Protein AF-A0A7S4FC03-F1 (afdb_monomer_lite)

Sequence (173 aa):
AATATATATSVSAVGAGVGVSPRVLSDASVEVQLAAATELESLLLSGQREAACKHAVAHGMWADALLLSSHMNEQTWRSVMAQFASRAHVRGSPLGTLYALFAGCGTDALAADTANDTDKANDAEDVIGATTSCAEDRWQENMAMMLANPTAGDTDVILQLGDRIWERFGAAA

Foldseek 3Di:
DDDDDDDDDDDDPPDDDPPPPPPPPPPVLVVLVVVLVVVLVVCVVVVNLVVSLVSCLVNVVLVVNLVSQVVPDLLSNLVSQLSCLPVVDQQLDLVSLVSNLVSVNSQVSLDDPPPPPPPDPDDDDDDDPPCSVRNLNCVVSNVVSCVVPPGVPSVVSNVVSVVVNCVVPVVVD

Radius of gyration: 25.02 Å; chains: 1; bounding box: 84×45×76 Å

pLDDT: mean 71.58, std 20.45, range [31.97, 94.44]

InterPro domains:
  IPR024298 Sec16, Sec23-binding domain [PF12931] (41-168)

Structure (mmCIF, N/CA/C/O backbone):
data_AF-A0A7S4FC03-F1
#
_entry.id   AF-A0A7S4FC03-F1
#
loop_
_atom_site.group_PDB
_atom_site.id
_atom_site.type_symbol
_atom_site.label_atom_id
_atom_site.label_alt_id
_atom_site.label_comp_id
_atom_site.label_asym_id
_atom_site.label_entity_id
_atom_site.label_seq_id
_atom_site.pdbx_PDB_ins_code
_atom_site.Cartn_x
_atom_site.Cartn_y
_atom_site.Cartn_z
_atom_site.occupancy
_atom_site.B_iso_or_equiv
_atom_site.auth_seq_id
_atom_site.auth_comp_id
_atom_site.auth_asym_id
_atom_site.auth_atom_id
_atom_site.pdbx_PDB_model_num
ATOM 1 N N . ALA A 1 1 ? 69.938 -15.887 42.231 1.00 39.19 1 ALA A N 1
ATOM 2 C CA . ALA A 1 1 ? 68.810 -16.741 41.808 1.00 39.19 1 ALA A CA 1
ATOM 3 C C . ALA A 1 1 ? 67.601 -15.825 41.656 1.00 39.19 1 ALA A C 1
ATOM 5 O O . ALA A 1 1 ? 67.217 -15.213 42.638 1.00 39.19 1 ALA A O 1
ATOM 6 N N . ALA A 1 2 ? 67.311 -15.409 40.421 1.00 39.31 2 ALA A N 1
ATOM 7 C CA . ALA A 1 2 ? 66.220 -15.954 39.591 1.00 39.31 2 ALA A CA 1
ATOM 8 C C . ALA A 1 2 ? 64.903 -15.194 39.887 1.00 39.31 2 ALA A C 1
ATOM 10 O O . ALA A 1 2 ? 64.419 -15.260 41.007 1.00 39.31 2 ALA A O 1
ATOM 11 N N . THR A 1 3 ? 64.536 -14.219 39.035 1.00 31.97 3 THR A N 1
ATOM 12 C CA . THR A 1 3 ? 63.393 -14.274 38.074 1.00 31.97 3 THR A CA 1
ATOM 13 C C . THR A 1 3 ? 62.026 -14.421 38.776 1.00 31.97 3 THR A C 1
ATOM 15 O O . THR A 1 3 ? 61.864 -15.275 39.625 1.00 31.97 3 THR A O 1
ATOM 18 N N . ALA A 1 4 ? 60.976 -13.642 38.504 1.00 40.25 4 ALA A N 1
ATOM 19 C CA . ALA A 1 4 ? 60.530 -13.115 37.225 1.00 40.25 4 ALA A CA 1
ATOM 20 C C . ALA A 1 4 ? 59.619 -11.882 37.388 1.00 40.25 4 ALA A C 1
ATOM 22 O O . ALA A 1 4 ? 58.775 -11.799 38.278 1.00 40.25 4 ALA A O 1
ATOM 23 N N . THR A 1 5 ? 59.796 -10.958 36.453 1.00 38.97 5 THR A N 1
ATOM 24 C CA . THR A 1 5 ? 58.927 -9.836 36.109 1.00 38.97 5 THR A CA 1
ATOM 25 C C . THR A 1 5 ? 57.660 -10.370 35.433 1.00 38.97 5 THR A C 1
ATOM 27 O O . THR A 1 5 ? 57.767 -11.116 34.463 1.00 38.97 5 THR A O 1
ATOM 30 N N . ALA A 1 6 ? 56.471 -9.986 35.904 1.00 41.28 6 ALA A N 1
ATOM 31 C CA . ALA A 1 6 ? 55.207 -10.240 35.212 1.00 41.28 6 ALA A CA 1
ATOM 32 C C . ALA A 1 6 ? 54.592 -8.903 34.785 1.00 41.28 6 ALA A C 1
ATOM 34 O O . ALA A 1 6 ? 54.014 -8.160 35.574 1.00 41.28 6 ALA A O 1
ATOM 35 N N . THR A 1 7 ? 54.793 -8.595 33.512 1.00 37.84 7 THR A N 1
ATOM 36 C CA . THR A 1 7 ? 54.169 -7.519 32.745 1.00 37.84 7 THR A CA 1
ATOM 37 C C . THR A 1 7 ? 52.676 -7.792 32.569 1.00 37.84 7 THR A C 1
ATOM 39 O O . THR A 1 7 ? 52.302 -8.771 31.925 1.00 37.84 7 THR A O 1
ATOM 42 N N . ALA A 1 8 ? 51.823 -6.920 33.107 1.00 39.94 8 ALA A N 1
ATOM 43 C CA . ALA A 1 8 ? 50.408 -6.868 32.760 1.00 39.94 8 ALA A CA 1
ATOM 44 C C . ALA A 1 8 ? 50.246 -6.037 31.478 1.00 39.94 8 ALA A C 1
ATOM 46 O O . ALA A 1 8 ? 50.366 -4.813 31.485 1.00 39.94 8 ALA A O 1
ATOM 47 N N . THR A 1 9 ? 50.038 -6.740 30.370 1.00 39.03 9 THR A N 1
ATOM 48 C CA . THR A 1 9 ? 49.747 -6.192 29.045 1.00 39.03 9 THR A CA 1
ATOM 49 C C . THR A 1 9 ? 48.432 -5.413 29.061 1.00 39.03 9 THR A C 1
ATOM 51 O O . THR A 1 9 ? 47.374 -5.960 29.369 1.00 39.03 9 THR A O 1
ATOM 54 N N . SER A 1 10 ? 48.502 -4.136 28.694 1.00 40.44 10 SER A N 1
ATOM 55 C CA . SER A 1 10 ? 47.359 -3.298 28.351 1.00 40.44 10 SER A CA 1
ATOM 56 C C . SER A 1 10 ? 46.742 -3.774 27.034 1.00 40.44 10 SER A C 1
ATOM 58 O O . SER A 1 10 ? 47.380 -3.749 25.983 1.00 40.44 10 SER A O 1
ATOM 60 N N . VAL A 1 11 ? 45.479 -4.198 27.074 1.00 40.31 11 VAL A N 1
ATOM 61 C CA . VAL A 1 11 ? 44.690 -4.422 25.859 1.00 40.31 11 VAL A CA 1
A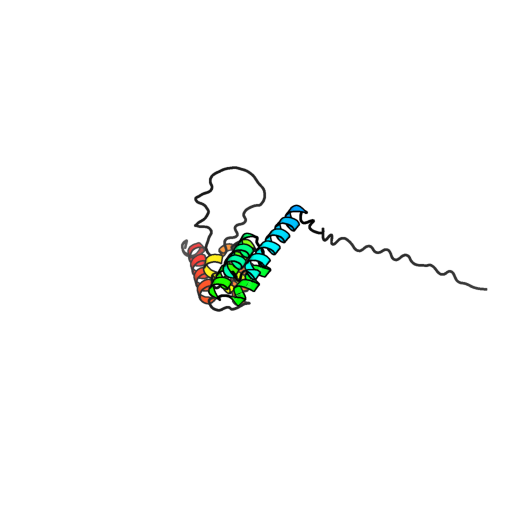TOM 62 C C . VAL A 1 11 ? 44.031 -3.098 25.492 1.00 40.31 11 VAL A C 1
ATOM 64 O O . VAL A 1 11 ? 43.043 -2.678 26.089 1.00 40.31 11 VAL A O 1
ATOM 67 N N . SER A 1 12 ? 44.641 -2.422 24.522 1.00 35.78 12 SER A N 1
ATOM 68 C CA . SER A 1 12 ? 44.071 -1.275 23.827 1.00 35.78 12 SER A CA 1
ATOM 69 C C . SER A 1 12 ? 42.946 -1.768 22.915 1.00 35.78 12 SER A C 1
ATOM 71 O O . SER A 1 12 ? 43.201 -2.446 21.920 1.00 35.78 12 SER A O 1
ATOM 73 N N . ALA A 1 13 ? 41.697 -1.459 23.262 1.00 39.09 13 ALA A N 1
ATOM 74 C CA . ALA A 1 13 ? 40.549 -1.681 22.392 1.00 39.09 13 ALA A CA 1
ATOM 75 C C . ALA A 1 13 ? 40.403 -0.482 21.441 1.00 39.09 13 ALA A C 1
ATOM 77 O O . ALA A 1 13 ? 39.644 0.450 21.693 1.00 39.09 13 ALA A O 1
ATOM 78 N N . VAL A 1 14 ? 41.155 -0.511 20.340 1.00 39.81 14 VAL A N 1
ATOM 79 C CA . VAL A 1 14 ? 40.838 0.267 19.138 1.00 39.81 14 VAL A CA 1
ATOM 80 C C . VAL A 1 14 ? 39.882 -0.583 18.307 1.00 39.81 14 VAL A C 1
ATOM 82 O O . VAL A 1 14 ? 40.288 -1.522 17.631 1.00 39.81 14 VAL A O 1
ATOM 85 N N . GLY A 1 15 ? 38.594 -0.266 18.402 1.00 34.47 15 GLY A N 1
ATOM 86 C CA . GLY A 1 15 ? 37.535 -0.794 17.550 1.00 34.47 15 GLY A CA 1
ATOM 87 C C . GLY A 1 15 ? 36.678 0.376 17.098 1.00 34.47 15 GLY A C 1
ATOM 88 O O . GLY A 1 15 ? 35.835 0.862 17.845 1.00 34.47 15 GLY A O 1
ATOM 89 N N . ALA A 1 16 ? 36.986 0.884 15.910 1.00 35.66 16 ALA A N 1
ATOM 90 C CA . ALA A 1 16 ? 36.401 2.075 15.329 1.00 35.66 16 ALA A CA 1
ATOM 91 C C . ALA A 1 16 ? 34.884 1.937 15.114 1.00 35.66 16 ALA A C 1
ATOM 93 O O . ALA A 1 16 ? 34.419 1.061 14.394 1.00 35.66 16 ALA A O 1
ATOM 94 N N . GLY A 1 17 ? 34.149 2.855 15.742 1.00 40.03 17 GLY A N 1
ATOM 95 C CA . GLY A 1 17 ? 33.022 3.593 15.176 1.00 40.03 17 GLY A CA 1
ATOM 96 C C . GLY A 1 17 ? 32.101 2.872 14.193 1.00 40.03 17 GLY A C 1
ATOM 97 O O . GLY A 1 17 ? 32.163 3.129 12.997 1.00 40.03 17 GLY A O 1
ATOM 98 N N . VAL A 1 18 ? 31.123 2.137 14.719 1.00 38.81 18 VAL A N 1
ATOM 99 C CA . VAL A 1 18 ? 29.766 2.193 14.161 1.00 38.81 18 VAL A CA 1
ATOM 100 C C . VAL A 1 18 ? 28.957 3.027 15.140 1.00 38.81 18 VAL A C 1
ATOM 102 O O . VAL A 1 18 ? 28.388 2.526 16.107 1.00 38.81 18 VAL A O 1
ATOM 105 N N . GLY A 1 19 ? 28.998 4.342 14.928 1.00 37.91 19 GLY A N 1
ATOM 106 C CA . GLY A 1 19 ? 28.102 5.277 15.587 1.00 37.91 19 GLY A CA 1
ATOM 107 C C . GLY A 1 19 ? 26.685 5.006 15.108 1.00 37.91 19 GLY A C 1
ATOM 108 O O . GLY A 1 19 ? 26.207 5.652 14.183 1.00 37.91 19 GLY A O 1
ATOM 109 N N . VAL A 1 20 ? 26.009 4.042 15.731 1.00 48.03 20 VAL A N 1
ATOM 110 C CA . VAL A 1 20 ? 24.551 4.049 15.765 1.00 48.03 20 VAL A CA 1
ATOM 111 C C . VAL A 1 20 ? 24.194 5.226 16.657 1.00 48.03 20 VAL A C 1
ATOM 113 O O . VAL A 1 20 ? 24.122 5.099 17.877 1.00 48.03 20 VAL A O 1
ATOM 116 N N . SER A 1 21 ? 24.055 6.408 16.057 1.00 48.97 21 SER A N 1
ATOM 117 C CA . SER A 1 21 ? 23.357 7.504 16.710 1.00 48.97 21 SER A CA 1
ATOM 118 C C . SER A 1 21 ? 21.997 6.950 17.135 1.00 48.97 21 SER A C 1
ATOM 120 O O . SER A 1 21 ? 21.241 6.511 16.260 1.00 48.97 21 SER A O 1
ATOM 122 N N . PRO A 1 22 ? 21.655 6.918 18.437 1.00 46.31 22 PRO A N 1
ATOM 123 C CA . PRO A 1 22 ? 20.274 6.698 18.799 1.00 46.31 22 PRO A CA 1
ATOM 124 C C . PRO A 1 22 ? 19.527 7.867 18.166 1.00 46.31 22 PRO A C 1
ATOM 126 O O . PRO A 1 22 ? 19.830 9.030 18.437 1.00 46.31 22 PRO A O 1
ATOM 129 N N . ARG A 1 23 ? 18.623 7.566 17.232 1.00 47.09 23 ARG A N 1
ATOM 130 C CA . ARG A 1 23 ? 17.634 8.526 16.753 1.00 47.09 23 ARG A CA 1
ATOM 131 C C . ARG A 1 23 ? 16.919 9.002 18.012 1.00 47.09 23 ARG A C 1
ATOM 133 O O . ARG A 1 23 ? 16.083 8.279 18.546 1.00 47.09 23 ARG A O 1
ATOM 140 N N . VAL A 1 24 ? 17.302 10.169 18.524 1.00 48.16 24 VAL A N 1
ATOM 141 C CA . VAL A 1 24 ? 16.518 10.887 19.522 1.00 48.16 24 VAL A CA 1
ATOM 142 C C . VAL A 1 24 ? 15.252 11.266 18.773 1.00 48.16 24 VAL A C 1
ATOM 144 O O . VAL A 1 24 ? 15.204 12.272 18.069 1.00 48.16 24 VAL A O 1
ATOM 147 N N . LEU A 1 25 ? 14.267 10.368 18.806 1.00 53.50 25 LEU A N 1
ATOM 148 C CA . LEU A 1 25 ? 12.892 10.721 18.515 1.00 53.50 25 LEU A CA 1
ATOM 149 C C . LEU A 1 25 ? 12.611 11.891 19.450 1.00 53.50 25 LEU A C 1
ATOM 151 O O . LEU A 1 25 ? 12.811 11.781 20.659 1.00 53.50 25 LEU A O 1
ATOM 155 N N . SER A 1 26 ? 12.292 13.043 18.872 1.00 58.66 26 SER A N 1
ATOM 156 C CA . SER A 1 26 ? 11.890 14.209 19.641 1.00 58.66 26 SER A CA 1
ATOM 157 C C . SER A 1 26 ? 10.819 13.780 20.642 1.00 58.66 26 SER A C 1
ATOM 159 O O . SER A 1 26 ? 9.920 13.022 20.286 1.00 58.66 26 SER A O 1
ATOM 161 N N . ASP A 1 27 ? 10.926 14.249 21.882 1.00 59.72 27 ASP A N 1
ATOM 162 C CA . ASP A 1 27 ? 10.017 13.905 22.986 1.00 59.72 27 ASP A CA 1
ATOM 163 C C . ASP A 1 27 ? 8.536 14.063 22.569 1.00 59.72 27 ASP A C 1
ATOM 165 O O . ASP A 1 27 ? 7.706 13.178 22.755 1.00 59.72 27 ASP A O 1
ATOM 169 N N . ALA A 1 28 ? 8.254 15.117 21.795 1.00 61.94 28 ALA A N 1
ATOM 170 C CA . ALA A 1 28 ? 6.950 15.382 21.190 1.00 61.94 28 ALA A CA 1
ATOM 171 C C . ALA A 1 28 ? 6.453 14.295 20.211 1.00 61.94 28 ALA A C 1
ATOM 173 O O . ALA A 1 28 ? 5.254 14.067 20.095 1.00 61.94 28 ALA A O 1
ATOM 174 N N . SER A 1 29 ? 7.345 13.619 19.481 1.00 68.00 29 SER A N 1
ATOM 175 C CA . SER A 1 29 ? 6.975 12.540 18.552 1.00 68.00 29 SER A CA 1
ATOM 176 C C . SER A 1 29 ? 6.525 11.291 19.311 1.00 68.00 29 SER A C 1
ATOM 178 O O . SER A 1 29 ? 5.553 10.645 18.919 1.00 68.00 29 SER A O 1
ATOM 180 N N . VAL A 1 30 ? 7.185 11.000 20.436 1.00 74.81 30 VAL A N 1
ATOM 181 C CA . VAL A 1 30 ? 6.851 9.861 21.299 1.00 74.81 30 VAL A CA 1
ATOM 182 C C . VAL A 1 30 ? 5.519 10.097 22.011 1.00 74.81 30 VAL A C 1
ATOM 184 O O . VAL A 1 30 ? 4.682 9.196 22.039 1.00 74.81 30 VAL A O 1
ATOM 187 N N . GLU A 1 31 ? 5.269 11.310 22.512 1.00 77.19 31 GLU A N 1
ATOM 188 C CA . GLU A 1 31 ? 3.975 11.666 23.111 1.00 77.19 31 GLU A CA 1
ATOM 189 C C . GLU A 1 31 ? 2.817 11.556 22.108 1.00 77.19 31 GLU A C 1
ATOM 191 O O . GLU A 1 31 ? 1.770 10.992 22.431 1.00 77.19 31 GLU A O 1
ATOM 196 N N . VAL A 1 32 ? 3.007 12.025 20.868 1.00 82.00 32 VAL A N 1
ATOM 197 C CA . VAL A 1 32 ? 1.990 11.913 19.806 1.00 82.00 32 VAL A CA 1
ATOM 198 C C . VAL A 1 32 ? 1.702 10.450 19.456 1.00 82.00 32 VAL A C 1
ATOM 200 O O . VAL A 1 32 ? 0.545 10.086 19.248 1.00 82.00 32 VAL A O 1
ATOM 203 N N . GLN A 1 33 ? 2.726 9.592 19.425 1.00 81.88 33 GLN A N 1
ATOM 204 C CA . GLN A 1 33 ? 2.551 8.152 19.197 1.00 81.88 33 GLN A CA 1
ATOM 205 C C . GLN A 1 33 ? 1.844 7.457 20.365 1.00 81.88 33 GLN A C 1
ATOM 207 O O . GLN A 1 33 ? 0.984 6.610 20.134 1.00 81.88 33 GLN A O 1
ATOM 212 N N . LEU A 1 34 ? 2.142 7.838 21.609 1.00 85.19 34 LEU A N 1
ATOM 213 C CA . LEU A 1 34 ? 1.475 7.286 22.789 1.00 85.19 34 LEU A CA 1
ATOM 214 C C . LEU A 1 34 ? -0.002 7.705 22.863 1.00 85.19 34 LEU A C 1
ATOM 216 O O . LEU A 1 34 ? -0.866 6.886 23.187 1.00 85.19 34 LEU A O 1
ATOM 220 N N . ALA A 1 35 ? -0.309 8.959 22.522 1.00 88.25 35 ALA A N 1
ATOM 221 C CA . ALA A 1 35 ? -1.683 9.447 22.439 1.00 88.25 35 ALA A CA 1
ATOM 222 C C . ALA A 1 35 ? -2.483 8.694 21.362 1.00 88.25 35 ALA A C 1
ATOM 224 O O . ALA A 1 35 ? -3.587 8.227 21.640 1.00 88.25 35 ALA A O 1
ATOM 225 N N . ALA A 1 36 ? -1.894 8.492 20.177 1.00 88.62 36 ALA A N 1
ATOM 226 C CA . ALA A 1 36 ? -2.505 7.707 19.104 1.00 88.62 36 ALA A CA 1
ATOM 227 C C . ALA A 1 36 ? -2.732 6.238 19.513 1.00 88.62 36 ALA A C 1
ATOM 229 O O . ALA A 1 36 ? -3.782 5.667 19.227 1.00 88.62 36 ALA A O 1
ATOM 230 N N . ALA A 1 37 ? -1.793 5.627 20.242 1.00 89.75 37 ALA A N 1
ATOM 231 C CA . ALA A 1 37 ? -1.960 4.271 20.765 1.00 89.75 37 ALA A CA 1
ATOM 232 C C . ALA A 1 37 ? -3.094 4.175 21.806 1.00 89.75 37 ALA A C 1
ATOM 234 O O . ALA A 1 37 ? -3.862 3.214 21.797 1.00 89.75 37 ALA A O 1
ATOM 235 N N . THR A 1 38 ? -3.247 5.189 22.663 1.00 92.44 38 THR A N 1
ATOM 236 C CA . THR A 1 38 ? -4.331 5.243 23.663 1.00 92.44 38 THR A CA 1
ATOM 237 C C . THR A 1 38 ? -5.702 5.393 22.996 1.00 92.44 38 THR A C 1
ATOM 239 O O . THR A 1 38 ? -6.677 4.749 23.390 1.00 92.44 38 THR A O 1
ATOM 242 N N . GLU A 1 39 ? -5.794 6.222 21.953 1.00 91.12 39 GLU A N 1
ATOM 243 C CA . GLU A 1 39 ? -7.023 6.372 21.170 1.00 91.12 39 GLU A CA 1
ATOM 244 C C . GLU A 1 39 ? -7.358 5.087 20.401 1.00 91.12 39 GLU A C 1
ATOM 246 O O . GLU A 1 39 ? -8.514 4.655 20.386 1.00 91.12 39 GLU A O 1
ATOM 251 N N . LEU A 1 40 ? -6.346 4.415 19.844 1.00 91.81 40 LEU A N 1
ATOM 252 C CA . LEU A 1 40 ? -6.499 3.107 19.215 1.00 91.81 40 LEU A CA 1
ATOM 253 C C . LEU A 1 40 ? -7.062 2.070 20.199 1.00 91.81 40 LEU A C 1
ATOM 255 O O . LEU A 1 40 ? -8.006 1.356 19.857 1.00 91.81 40 LEU A O 1
ATOM 259 N N . GLU A 1 41 ? -6.535 2.009 21.424 1.00 92.31 41 GLU A N 1
ATOM 260 C CA . GLU A 1 41 ? -7.040 1.123 22.477 1.00 92.31 41 GLU A CA 1
ATOM 261 C C . GLU A 1 41 ? -8.506 1.431 22.814 1.00 92.31 41 GLU A C 1
ATOM 263 O O . GLU A 1 41 ? -9.335 0.521 22.848 1.00 92.31 41 GLU A O 1
ATOM 268 N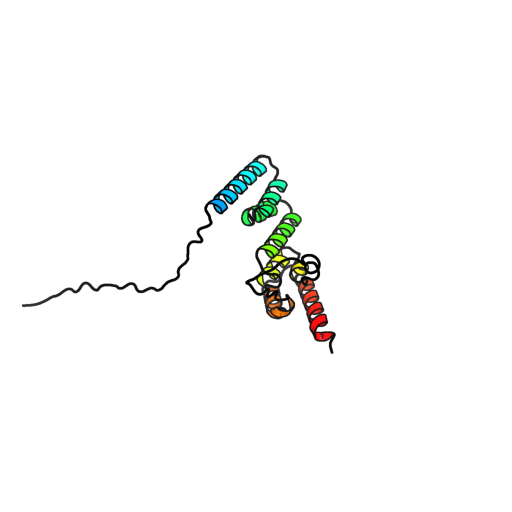 N . SER A 1 42 ? -8.863 2.709 22.967 1.00 94.38 42 SER A N 1
ATOM 269 C CA . SER A 1 42 ? -10.245 3.148 23.206 1.00 94.38 42 SER A CA 1
ATOM 270 C C . SER A 1 42 ? -11.203 2.706 22.087 1.00 94.38 42 SER A C 1
ATOM 272 O O . SER A 1 42 ? -12.282 2.157 22.348 1.00 94.38 42 SER A O 1
ATOM 274 N N . LEU A 1 43 ? -10.793 2.856 20.823 1.00 92.25 43 LEU A N 1
ATOM 275 C CA . LEU A 1 43 ? -11.576 2.408 19.668 1.00 92.25 43 LEU A CA 1
ATOM 276 C C . LEU A 1 43 ? -11.754 0.885 19.657 1.00 92.25 43 LEU A C 1
ATOM 278 O O . LEU A 1 43 ? -12.857 0.399 19.384 1.00 92.25 43 LEU A O 1
ATOM 282 N N . LEU A 1 44 ? -10.715 0.127 20.007 1.00 91.31 44 LEU A N 1
ATOM 283 C CA . LEU A 1 44 ? -10.786 -1.332 20.095 1.00 91.31 44 LEU A CA 1
ATOM 284 C C . LEU A 1 44 ? -11.660 -1.807 21.262 1.00 91.31 44 LEU A C 1
ATOM 286 O O . LEU A 1 44 ? -12.446 -2.738 21.074 1.00 91.31 44 LEU A O 1
ATOM 290 N N . LEU A 1 45 ? -11.606 -1.139 22.418 1.00 94.44 45 LEU A N 1
ATOM 291 C CA . LEU A 1 45 ? -12.491 -1.399 23.561 1.00 94.44 45 LEU A CA 1
ATOM 292 C C . LEU A 1 45 ? -13.963 -1.143 23.216 1.00 94.44 45 LEU A C 1
ATOM 294 O O . LEU A 1 45 ? -14.839 -1.888 23.652 1.00 94.44 45 LEU A O 1
ATOM 298 N N . SER A 1 46 ? -14.241 -0.140 22.379 1.00 92.81 46 SER A N 1
ATOM 299 C CA . SER A 1 46 ? -15.592 0.133 21.865 1.00 92.81 46 SER A CA 1
ATOM 300 C C . SER A 1 46 ? -16.073 -0.871 20.801 1.00 92.81 46 SER A C 1
ATOM 302 O O . SER A 1 46 ? -17.221 -0.808 20.362 1.00 92.81 46 SER A O 1
ATOM 304 N N . GLY A 1 47 ? -15.206 -1.793 20.363 1.00 91.25 47 GLY A N 1
ATOM 305 C CA . GLY A 1 47 ? -15.494 -2.786 19.326 1.00 91.25 47 GLY A CA 1
ATOM 306 C C . GLY A 1 47 ? -15.414 -2.258 17.887 1.00 91.25 47 GLY A C 1
ATOM 307 O O . GLY A 1 47 ? -15.646 -3.017 16.945 1.00 91.25 47 GLY A O 1
ATOM 308 N N . GLN A 1 48 ? -15.047 -0.990 17.682 1.00 91.19 48 GLN A N 1
ATOM 309 C CA . GLN A 1 48 ? -14.985 -0.343 16.367 1.00 91.19 48 GLN A CA 1
ATOM 310 C C . GLN A 1 48 ? -13.652 -0.613 15.654 1.00 91.19 48 GLN A C 1
ATOM 312 O O . GLN A 1 48 ? -12.833 0.280 15.432 1.00 91.19 48 GLN A O 1
ATOM 317 N N . ARG A 1 49 ? -13.435 -1.868 15.254 1.00 91.06 49 ARG A N 1
ATOM 318 C CA . ARG A 1 49 ? -12.176 -2.316 14.626 1.00 91.06 49 ARG A CA 1
ATOM 319 C C . ARG A 1 49 ? -11.852 -1.579 13.314 1.00 91.06 49 ARG A C 1
ATOM 321 O O . ARG A 1 49 ? -10.688 -1.332 13.020 1.00 91.06 49 ARG A O 1
ATOM 328 N N . GLU A 1 50 ? -12.867 -1.183 12.541 1.00 90.06 50 GLU A N 1
ATOM 329 C CA . GLU A 1 50 ? -12.691 -0.418 11.292 1.00 90.06 50 GLU A CA 1
ATOM 330 C C . GLU A 1 50 ? -12.207 1.008 11.530 1.00 90.06 50 GLU A C 1
ATOM 332 O O . GLU A 1 50 ? -11.321 1.484 10.818 1.00 90.06 50 GLU A O 1
ATOM 337 N N . ALA A 1 51 ? -12.756 1.680 12.543 1.00 91.75 51 ALA A N 1
ATOM 338 C CA . ALA A 1 51 ? -12.304 3.007 12.937 1.00 91.75 51 ALA A CA 1
ATOM 339 C C . ALA A 1 51 ? -10.870 2.946 13.481 1.00 91.75 51 ALA A C 1
ATOM 341 O O . ALA A 1 51 ? -10.034 3.751 13.078 1.00 91.75 51 ALA A O 1
ATOM 342 N N . ALA A 1 52 ? -10.568 1.934 14.301 1.00 92.62 52 ALA A N 1
ATOM 343 C CA . ALA A 1 52 ? -9.228 1.683 14.824 1.00 92.62 52 ALA A CA 1
ATOM 344 C C . ALA A 1 52 ? -8.194 1.490 13.698 1.00 92.62 52 ALA A C 1
ATOM 346 O O . ALA A 1 52 ? -7.150 2.137 13.692 1.00 92.62 52 ALA A O 1
ATOM 347 N N . CYS A 1 53 ? -8.503 0.668 12.691 1.00 91.81 53 CYS A N 1
ATOM 348 C CA . CYS A 1 53 ? -7.612 0.454 11.550 1.00 91.81 53 CYS A CA 1
ATOM 349 C C . CYS A 1 53 ? -7.358 1.754 10.761 1.00 91.81 53 CYS A C 1
ATOM 351 O O . CYS A 1 53 ? -6.209 2.079 10.461 1.00 91.81 53 CYS A O 1
ATOM 353 N N . LYS A 1 54 ? -8.405 2.546 10.482 1.00 91.25 54 LYS A N 1
ATOM 354 C CA . LYS A 1 54 ? -8.269 3.846 9.797 1.00 91.25 54 LYS A CA 1
ATOM 355 C C . LYS A 1 54 ? -7.430 4.840 10.603 1.00 91.25 54 LYS A C 1
ATOM 357 O O . LYS A 1 54 ? -6.590 5.528 10.025 1.00 91.25 54 LYS A O 1
ATOM 362 N N . HIS A 1 55 ? -7.628 4.885 11.919 1.00 92.38 55 HIS A N 1
ATOM 363 C CA . HIS A 1 55 ? -6.829 5.706 12.825 1.00 92.38 55 HIS A CA 1
ATOM 364 C C . HIS A 1 55 ? -5.349 5.287 12.776 1.00 92.38 55 HIS A C 1
ATOM 366 O O . HIS A 1 55 ? -4.475 6.123 12.547 1.00 92.38 55 HIS A O 1
ATOM 372 N N . ALA A 1 56 ? -5.055 3.986 12.857 1.00 91.62 56 ALA A N 1
ATOM 373 C CA . ALA A 1 56 ? -3.687 3.475 12.764 1.00 91.62 56 ALA A CA 1
ATOM 374 C C . ALA A 1 56 ? -2.991 3.857 11.442 1.00 91.62 56 ALA A C 1
ATOM 376 O O . ALA A 1 56 ? -1.835 4.285 11.452 1.00 91.62 56 ALA A O 1
ATOM 377 N N . VAL A 1 57 ? -3.699 3.786 10.309 1.00 91.44 57 VAL A N 1
ATOM 378 C CA . VAL A 1 57 ? -3.181 4.217 8.996 1.00 91.44 57 VAL A CA 1
ATOM 379 C C . VAL A 1 57 ? -2.883 5.722 8.964 1.00 91.44 57 VAL A C 1
ATOM 381 O O . VAL A 1 57 ? -1.820 6.130 8.488 1.00 91.44 57 VAL A O 1
ATOM 384 N N . ALA A 1 58 ? -3.782 6.555 9.497 1.00 89.88 58 ALA A N 1
ATOM 385 C CA . ALA A 1 58 ? -3.616 8.009 9.519 1.00 89.88 58 ALA A CA 1
ATOM 386 C C . ALA A 1 58 ? -2.373 8.436 10.320 1.00 89.88 58 ALA A C 1
ATOM 388 O O . ALA A 1 58 ? -1.575 9.252 9.848 1.00 89.88 58 ALA A O 1
ATOM 389 N N . HIS A 1 59 ? -2.163 7.814 11.482 1.00 88.69 59 HIS A N 1
ATOM 390 C CA . HIS A 1 59 ? -1.032 8.086 12.372 1.00 88.69 59 HIS A CA 1
ATOM 391 C C . HIS A 1 59 ? 0.267 7.357 11.980 1.00 88.69 59 HIS A C 1
ATOM 393 O O . HIS A 1 59 ? 1.300 7.557 12.615 1.00 88.69 59 HIS A O 1
ATOM 399 N N . GLY A 1 60 ? 0.257 6.543 10.917 1.00 87.31 60 GLY A N 1
ATOM 400 C CA . GLY A 1 60 ? 1.442 5.822 10.439 1.00 87.31 60 GLY A CA 1
ATOM 401 C C .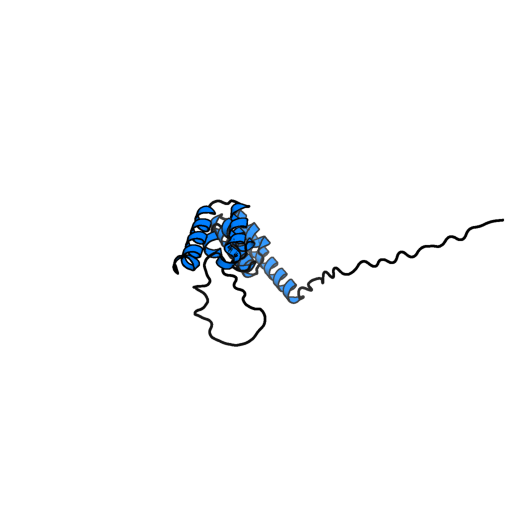 GLY A 1 60 ? 1.854 4.634 11.316 1.00 87.31 60 GLY A C 1
ATOM 402 O O . GLY A 1 60 ? 2.991 4.169 11.226 1.00 87.31 60 GLY A O 1
ATOM 403 N N . MET A 1 61 ? 0.941 4.119 12.142 1.00 90.19 61 MET A N 1
ATOM 404 C CA . MET A 1 61 ? 1.125 2.914 12.956 1.00 90.19 61 MET A CA 1
ATOM 405 C C . MET A 1 61 ? 0.902 1.668 12.090 1.00 90.19 61 MET A C 1
ATOM 407 O O . MET A 1 61 ? -0.074 0.933 12.232 1.00 90.19 61 MET A O 1
ATOM 411 N N . TRP A 1 62 ? 1.797 1.454 11.124 1.00 91.06 62 TRP A N 1
ATOM 412 C CA . TRP A 1 62 ? 1.634 0.423 10.096 1.00 91.06 62 TRP A CA 1
ATOM 413 C C . TRP A 1 62 ? 1.642 -1.002 10.645 1.00 91.06 62 TRP A C 1
ATOM 415 O O . TRP A 1 62 ? 0.933 -1.848 10.110 1.00 91.06 62 TRP A O 1
ATOM 425 N N . ALA A 1 63 ? 2.402 -1.266 11.712 1.00 91.06 63 ALA A N 1
ATOM 426 C CA . ALA A 1 63 ? 2.434 -2.580 12.352 1.00 91.06 63 ALA A CA 1
ATOM 427 C C . ALA A 1 63 ? 1.047 -2.961 12.896 1.00 91.06 63 ALA A C 1
ATOM 429 O O . ALA A 1 63 ? 0.518 -4.017 12.547 1.00 91.06 63 ALA A O 1
ATOM 430 N N . ASP A 1 64 ? 0.424 -2.060 13.658 1.00 90.94 64 ASP A N 1
ATOM 431 C CA . ASP A 1 64 ? -0.915 -2.264 14.210 1.00 90.94 64 ASP A CA 1
ATOM 432 C C . ASP A 1 64 ? -1.979 -2.261 13.110 1.00 90.94 64 ASP A C 1
ATOM 434 O O . ASP A 1 64 ? -2.876 -3.100 13.117 1.00 90.94 64 ASP A O 1
ATOM 438 N N . ALA A 1 65 ? -1.860 -1.382 12.110 1.00 92.12 65 ALA A N 1
ATOM 439 C CA . ALA A 1 65 ? -2.787 -1.327 10.981 1.00 92.12 65 ALA A CA 1
ATOM 440 C C . ALA A 1 65 ? -2.784 -2.624 10.149 1.00 92.12 65 ALA A C 1
ATOM 442 O O . ALA A 1 65 ? -3.849 -3.142 9.801 1.00 92.12 65 ALA A O 1
ATOM 443 N N . LEU A 1 66 ? -1.604 -3.171 9.837 1.00 91.50 66 LEU A N 1
ATOM 444 C CA . LEU A 1 66 ? -1.456 -4.428 9.095 1.00 91.50 66 LEU A CA 1
ATOM 445 C C . LEU A 1 66 ? -1.924 -5.631 9.924 1.00 91.50 66 LEU A C 1
ATOM 447 O O . LEU A 1 66 ? -2.578 -6.525 9.386 1.00 91.50 66 LEU A O 1
ATOM 451 N N . LEU A 1 67 ? -1.646 -5.638 11.231 1.00 92.00 67 LEU A N 1
ATOM 452 C CA . LEU A 1 67 ? -2.104 -6.691 12.138 1.00 92.00 67 LEU A CA 1
ATOM 453 C C . LEU A 1 67 ? -3.626 -6.671 12.329 1.00 92.00 67 LEU A C 1
ATOM 455 O O . LEU A 1 67 ? -4.266 -7.721 12.320 1.00 92.00 67 LEU A O 1
ATOM 459 N N . LEU A 1 68 ? -4.217 -5.487 12.489 1.00 91.44 68 LEU A N 1
ATOM 460 C CA . LEU A 1 68 ? -5.663 -5.330 12.608 1.00 91.44 68 LEU A CA 1
ATOM 461 C C . LEU A 1 68 ? -6.349 -5.730 11.307 1.00 91.44 68 LEU A C 1
ATOM 463 O O . LEU A 1 68 ? -7.266 -6.545 11.328 1.00 91.44 68 LEU A O 1
ATOM 467 N N . SER A 1 69 ? -5.879 -5.212 10.171 1.00 91.25 69 SER A N 1
ATOM 468 C CA . SER A 1 69 ? -6.503 -5.474 8.872 1.00 91.25 69 SER A CA 1
ATOM 469 C C . SER A 1 69 ? -6.475 -6.951 8.466 1.00 91.25 69 SER A C 1
ATOM 471 O O . SER A 1 69 ? -7.427 -7.402 7.828 1.00 91.25 69 SER A O 1
ATOM 473 N N . SER A 1 70 ? -5.467 -7.728 8.890 1.00 90.00 70 SER A N 1
ATOM 474 C CA . SER A 1 70 ? -5.401 -9.172 8.612 1.00 90.00 70 SER A CA 1
ATOM 475 C C . SER A 1 70 ? -6.513 -9.981 9.293 1.00 90.00 70 SER A C 1
ATOM 477 O O . SER A 1 70 ? -6.912 -11.022 8.780 1.00 90.00 70 SER A O 1
ATOM 479 N N . HIS A 1 71 ? -7.063 -9.485 10.405 1.00 88.62 71 HIS A N 1
ATOM 480 C CA . HIS A 1 71 ? -8.168 -10.114 11.139 1.00 88.62 71 HIS A CA 1
ATOM 481 C C . HIS A 1 71 ? -9.550 -9.581 10.730 1.00 88.62 71 HIS A C 1
ATOM 483 O O . HIS A 1 71 ? -10.555 -9.917 11.361 1.00 88.62 71 HIS A O 1
ATOM 489 N N . MET A 1 72 ? -9.608 -8.711 9.721 1.00 86.00 72 MET A N 1
ATOM 490 C CA . MET A 1 72 ? -10.840 -8.094 9.240 1.00 86.00 72 MET A CA 1
ATOM 491 C C . MET A 1 72 ? -11.215 -8.694 7.888 1.00 86.00 72 MET A C 1
ATOM 493 O O . MET A 1 72 ? -11.743 -9.799 7.836 1.00 86.00 72 MET A O 1
ATOM 497 N N . ASN A 1 73 ? -10.903 -7.991 6.798 1.00 87.25 73 ASN A N 1
ATOM 498 C CA . ASN A 1 73 ? -11.210 -8.406 5.438 1.00 87.25 73 ASN A CA 1
ATOM 499 C C . ASN A 1 73 ? -9.939 -8.372 4.596 1.00 87.25 73 ASN A C 1
ATOM 501 O O . ASN A 1 73 ? -9.139 -7.439 4.695 1.00 87.25 73 ASN A O 1
ATOM 505 N N . GLU A 1 74 ? -9.813 -9.334 3.687 1.00 87.38 74 GLU A N 1
ATOM 506 C CA . GLU A 1 74 ? -8.677 -9.437 2.771 1.00 87.38 74 GLU A CA 1
ATOM 507 C C . GLU A 1 74 ? -8.524 -8.176 1.898 1.00 87.38 74 GLU A C 1
ATOM 509 O O . GLU A 1 74 ? -7.417 -7.694 1.673 1.00 87.38 74 GLU A O 1
ATOM 514 N N . GLN A 1 75 ? -9.640 -7.577 1.468 1.00 87.69 75 GLN A N 1
ATOM 515 C CA . GLN A 1 75 ? -9.638 -6.333 0.693 1.00 87.69 75 GLN A CA 1
ATOM 516 C C . GLN A 1 75 ? -9.132 -5.128 1.502 1.00 87.69 75 GLN A C 1
ATOM 518 O O . GLN A 1 75 ? -8.400 -4.293 0.971 1.00 87.69 75 GLN A O 1
ATOM 523 N N . THR A 1 76 ? -9.470 -5.050 2.793 1.00 88.12 76 THR A N 1
ATOM 524 C CA . THR A 1 76 ? -8.961 -4.000 3.686 1.00 88.12 76 THR A CA 1
ATOM 525 C C . THR A 1 76 ? -7.463 -4.168 3.899 1.00 88.12 76 THR A C 1
ATOM 527 O O . THR A 1 76 ? -6.721 -3.197 3.788 1.00 88.12 76 THR A O 1
ATOM 530 N N . TRP A 1 77 ? -7.004 -5.397 4.142 1.00 90.69 77 TRP A N 1
ATOM 531 C CA . TRP A 1 77 ? -5.582 -5.702 4.289 1.00 90.69 77 TRP A CA 1
ATOM 532 C C . TRP A 1 77 ? -4.780 -5.327 3.041 1.00 90.69 77 TRP A C 1
ATOM 534 O O . TRP A 1 77 ? -3.784 -4.613 3.150 1.00 90.69 77 TRP A O 1
ATOM 544 N N . ARG A 1 78 ? -5.267 -5.703 1.851 1.00 89.00 78 ARG A N 1
ATOM 545 C CA . ARG A 1 78 ? -4.672 -5.303 0.566 1.00 89.00 78 ARG A CA 1
ATOM 546 C C . ARG A 1 78 ? -4.573 -3.784 0.432 1.00 89.00 78 ARG A C 1
ATOM 548 O O . ARG A 1 78 ? -3.504 -3.262 0.135 1.00 89.00 78 ARG A O 1
ATOM 555 N N . SER A 1 79 ? -5.651 -3.057 0.733 1.00 89.25 79 SER A N 1
ATOM 556 C CA . SER A 1 79 ? -5.647 -1.591 0.669 1.00 89.25 79 SER A CA 1
ATOM 557 C C . SER A 1 79 ? -4.661 -0.951 1.652 1.00 89.25 79 SER A C 1
ATOM 559 O O . SER A 1 79 ? -4.009 0.030 1.296 1.00 89.25 79 SER A O 1
ATOM 561 N N . VAL A 1 80 ? -4.553 -1.468 2.879 1.00 91.19 80 VAL A N 1
ATOM 562 C CA . VAL A 1 80 ? -3.612 -0.957 3.889 1.00 91.19 80 VAL A CA 1
ATOM 563 C C . VAL A 1 80 ? -2.173 -1.257 3.475 1.00 91.19 80 VAL A C 1
ATOM 565 O O . VAL A 1 80 ? -1.314 -0.385 3.582 1.00 91.19 80 VAL A O 1
ATOM 568 N N . MET A 1 81 ? -1.912 -2.451 2.943 1.00 88.56 81 MET A N 1
ATOM 569 C CA . MET A 1 81 ? -0.600 -2.832 2.429 1.00 88.56 81 MET A CA 1
ATOM 570 C C . MET A 1 81 ? -0.178 -1.985 1.225 1.00 88.56 81 MET A C 1
ATOM 572 O O . MET A 1 81 ? 0.975 -1.565 1.167 1.00 88.56 81 MET A O 1
ATOM 576 N N . ALA A 1 82 ? -1.098 -1.664 0.313 1.00 86.06 82 ALA A N 1
ATOM 577 C CA . ALA A 1 82 ? -0.827 -0.766 -0.809 1.00 86.06 82 ALA A CA 1
ATOM 578 C C . ALA A 1 82 ? -0.435 0.645 -0.329 1.00 86.06 82 ALA A C 1
ATOM 580 O O . ALA A 1 82 ? 0.554 1.210 -0.798 1.00 86.06 82 ALA A O 1
ATOM 581 N N . GLN A 1 83 ? -1.158 1.193 0.656 1.00 87.62 83 GLN A N 1
ATOM 582 C CA . GLN A 1 83 ? -0.822 2.489 1.263 1.00 87.62 83 GLN A CA 1
ATOM 583 C C . GLN A 1 83 ? 0.497 2.452 2.048 1.00 87.62 83 GLN A C 1
ATOM 585 O O . GLN A 1 83 ? 1.260 3.418 2.033 1.00 87.62 83 GLN A O 1
ATOM 590 N N . PHE A 1 84 ? 0.796 1.336 2.714 1.00 88.75 84 PHE A N 1
ATOM 591 C CA . PHE A 1 84 ? 2.083 1.133 3.369 1.00 88.75 84 PHE A CA 1
ATOM 592 C C . PHE A 1 84 ? 3.225 1.113 2.349 1.00 88.75 84 PHE A C 1
ATOM 594 O O . PHE A 1 84 ? 4.217 1.818 2.529 1.00 88.75 84 PHE A O 1
ATOM 601 N N . ALA A 1 85 ? 3.081 0.349 1.264 1.00 85.50 85 ALA A N 1
ATOM 602 C CA . ALA A 1 85 ? 4.092 0.231 0.220 1.00 85.50 85 ALA A CA 1
ATOM 603 C C . ALA A 1 85 ? 4.412 1.593 -0.415 1.00 85.50 85 ALA A C 1
ATOM 605 O O . ALA A 1 85 ? 5.588 1.927 -0.559 1.00 85.50 85 ALA A O 1
ATOM 606 N N . SER A 1 86 ? 3.384 2.400 -0.712 1.00 81.62 86 SER A N 1
ATOM 607 C CA . SER A 1 86 ? 3.549 3.728 -1.316 1.00 81.62 86 SER A CA 1
ATOM 608 C C . SER A 1 86 ? 4.167 4.763 -0.374 1.00 81.62 86 SER A C 1
ATOM 610 O O . SER A 1 86 ? 4.877 5.653 -0.835 1.00 81.62 86 SER A O 1
ATOM 612 N N . ARG A 1 87 ? 3.929 4.662 0.942 1.00 82.94 87 ARG A N 1
ATOM 613 C CA . ARG A 1 87 ? 4.485 5.604 1.928 1.00 82.94 87 ARG A CA 1
ATOM 614 C C . ARG A 1 87 ? 5.868 5.199 2.438 1.00 82.94 87 ARG A C 1
ATOM 616 O O . ARG A 1 87 ? 6.650 6.069 2.811 1.00 82.94 87 ARG A O 1
ATOM 623 N N . ALA A 1 88 ? 6.162 3.901 2.501 1.00 79.94 88 ALA A N 1
ATOM 624 C CA . ALA A 1 88 ? 7.427 3.387 3.026 1.00 79.94 88 ALA A CA 1
ATOM 625 C C . ALA A 1 88 ? 8.551 3.359 1.979 1.00 79.94 88 ALA A C 1
ATOM 627 O O . ALA A 1 88 ? 9.722 3.402 2.356 1.00 79.94 88 ALA A O 1
ATOM 628 N N . HIS A 1 89 ? 8.219 3.279 0.687 1.00 77.44 89 HIS A N 1
ATOM 629 C CA . HIS A 1 89 ? 9.202 3.110 -0.382 1.00 77.44 89 HIS A CA 1
ATOM 630 C C . HIS A 1 89 ? 9.003 4.122 -1.503 1.00 77.44 89 HIS A C 1
ATOM 632 O O . HIS A 1 89 ? 7.887 4.508 -1.835 1.00 77.44 89 HIS A O 1
ATOM 638 N N . VAL A 1 90 ? 10.115 4.510 -2.129 1.00 72.19 90 VAL A N 1
ATOM 639 C CA . VAL A 1 90 ? 10.092 5.329 -3.343 1.00 72.19 90 VAL A CA 1
ATOM 640 C C . VAL A 1 90 ? 9.439 4.525 -4.470 1.00 72.19 90 VAL A C 1
ATOM 642 O O . VAL A 1 90 ? 9.738 3.335 -4.650 1.00 72.19 90 VAL A O 1
ATOM 645 N N . ARG A 1 91 ? 8.549 5.171 -5.228 1.00 67.94 91 ARG A N 1
ATOM 646 C CA . ARG A 1 91 ? 7.896 4.583 -6.405 1.00 67.94 91 ARG A CA 1
ATOM 647 C C . ARG A 1 91 ? 8.955 4.139 -7.423 1.00 67.94 91 ARG A C 1
ATOM 649 O O . ARG A 1 91 ? 9.948 4.828 -7.627 1.00 67.94 91 ARG A O 1
ATOM 656 N N . GLY A 1 92 ? 8.779 2.951 -8.000 1.00 65.62 92 GLY A N 1
ATOM 657 C CA . GLY A 1 92 ? 9.765 2.333 -8.897 1.00 65.62 92 GLY A CA 1
ATOM 658 C C . GLY A 1 92 ? 10.934 1.614 -8.208 1.00 65.62 92 GLY A C 1
ATOM 659 O O . GLY A 1 92 ? 11.772 1.034 -8.902 1.00 65.62 92 GLY A O 1
ATOM 660 N N . SER A 1 93 ? 11.003 1.601 -6.869 1.00 79.56 93 SER A N 1
ATOM 661 C CA . SER A 1 93 ? 11.969 0.760 -6.153 1.00 79.56 93 SER A CA 1
ATOM 662 C C . SER A 1 93 ? 11.587 -0.732 -6.231 1.00 79.56 93 SER A C 1
ATOM 664 O O . SER A 1 93 ? 10.412 -1.059 -6.053 1.00 79.56 93 SER A O 1
ATOM 666 N N . PRO A 1 94 ? 12.558 -1.656 -6.396 1.00 81.56 94 PRO A N 1
ATOM 667 C CA . PRO A 1 94 ? 12.293 -3.101 -6.456 1.00 81.56 94 PRO A CA 1
ATOM 668 C C . PRO A 1 94 ? 11.483 -3.631 -5.271 1.00 81.56 94 PRO A C 1
ATOM 670 O O . PRO A 1 94 ? 10.558 -4.423 -5.438 1.00 81.56 94 PRO A O 1
ATOM 673 N N . LEU A 1 95 ? 11.788 -3.139 -4.068 1.00 84.69 95 LEU A N 1
ATOM 674 C CA . LEU A 1 95 ? 11.097 -3.542 -2.847 1.00 84.69 95 LEU A CA 1
ATOM 675 C C . LEU A 1 95 ? 9.664 -2.989 -2.776 1.00 84.69 95 LEU A C 1
ATOM 677 O O . LEU A 1 95 ? 8.752 -3.705 -2.369 1.00 84.69 95 LEU A O 1
ATOM 681 N N . GLY A 1 96 ? 9.448 -1.745 -3.220 1.00 81.81 96 GLY A N 1
ATOM 682 C CA . GLY A 1 96 ? 8.112 -1.155 -3.317 1.00 81.81 96 GLY A CA 1
ATOM 683 C C . GLY A 1 96 ? 7.223 -1.897 -4.318 1.00 81.81 96 GLY A C 1
ATOM 684 O O . GLY A 1 96 ? 6.067 -2.182 -4.009 1.00 81.81 96 GLY A O 1
ATOM 685 N N . THR A 1 97 ? 7.780 -2.284 -5.470 1.00 82.75 97 THR A N 1
ATOM 686 C CA . THR A 1 97 ? 7.093 -3.099 -6.487 1.00 82.75 97 THR A CA 1
ATOM 687 C C . THR A 1 97 ? 6.655 -4.449 -5.917 1.00 82.75 97 THR A C 1
ATOM 689 O O . THR A 1 97 ? 5.509 -4.855 -6.103 1.00 82.75 97 THR A O 1
ATOM 692 N N . LEU A 1 98 ? 7.525 -5.120 -5.154 1.00 83.94 98 LEU A N 1
ATOM 693 C CA . LEU A 1 98 ? 7.190 -6.391 -4.509 1.00 83.94 98 LEU A CA 1
ATOM 694 C C . LEU A 1 98 ? 6.063 -6.247 -3.473 1.00 83.94 98 LEU A C 1
ATOM 696 O O . LEU A 1 98 ? 5.132 -7.048 -3.447 1.00 83.94 98 LEU A O 1
ATOM 700 N N . TYR A 1 99 ? 6.106 -5.217 -2.627 1.00 86.88 99 TYR A N 1
ATOM 701 C CA . TYR A 1 99 ? 5.049 -5.006 -1.633 1.00 86.88 99 TYR A CA 1
ATOM 702 C C . TYR A 1 99 ? 3.711 -4.609 -2.259 1.00 86.88 99 TYR A C 1
ATOM 704 O O . TYR A 1 99 ? 2.659 -5.008 -1.760 1.00 86.88 99 TYR A O 1
ATOM 712 N N . ALA A 1 100 ? 3.724 -3.894 -3.381 1.00 83.56 100 ALA A N 1
ATOM 713 C CA . ALA A 1 100 ? 2.508 -3.622 -4.136 1.00 83.56 100 ALA A CA 1
ATOM 714 C C . ALA A 1 100 ? 1.933 -4.878 -4.808 1.00 83.56 100 ALA A C 1
ATOM 716 O O . ALA A 1 100 ? 0.712 -5.035 -4.859 1.00 83.56 100 ALA A O 1
ATOM 717 N N . LEU A 1 101 ? 2.788 -5.802 -5.257 1.00 85.00 101 LEU A N 1
ATOM 718 C CA . LEU A 1 101 ? 2.364 -7.124 -5.726 1.00 85.00 101 LEU A CA 1
ATOM 719 C C . LEU A 1 101 ? 1.697 -7.935 -4.613 1.00 85.00 101 LEU A C 1
ATOM 721 O O . LEU A 1 101 ? 0.618 -8.481 -4.829 1.00 85.00 101 LEU A O 1
ATOM 725 N N . PHE A 1 102 ? 2.259 -7.942 -3.400 1.00 83.75 102 PHE A N 1
ATOM 726 C CA . PHE A 1 102 ? 1.611 -8.583 -2.246 1.00 83.75 102 PHE A CA 1
ATOM 727 C C . PHE A 1 102 ? 0.245 -7.967 -1.912 1.00 83.75 102 PHE A C 1
ATOM 729 O O . PHE A 1 102 ? -0.678 -8.684 -1.524 1.00 83.75 102 PHE A O 1
ATOM 736 N N . ALA A 1 103 ? 0.084 -6.660 -2.121 1.00 82.75 103 ALA A N 1
ATOM 737 C CA . ALA A 1 103 ? -1.196 -5.976 -1.969 1.00 82.75 103 ALA A CA 1
ATOM 738 C C . ALA A 1 103 ? -2.202 -6.276 -3.100 1.00 82.75 103 ALA A C 1
ATOM 740 O O . ALA A 1 103 ? -3.366 -5.898 -2.989 1.00 82.75 103 ALA A O 1
ATOM 741 N N . GLY A 1 104 ? -1.792 -6.933 -4.190 1.00 79.06 104 GLY A N 1
ATOM 742 C CA . GLY A 1 104 ? -2.617 -7.111 -5.391 1.00 79.06 104 GLY A CA 1
ATOM 743 C C . GLY A 1 104 ? -2.782 -5.835 -6.229 1.00 79.06 104 GLY A C 1
ATOM 744 O O . GLY A 1 104 ? -3.629 -5.796 -7.115 1.00 79.06 104 GLY A O 1
ATOM 745 N N . CYS A 1 105 ? -1.977 -4.802 -5.964 1.00 71.25 105 CYS A N 1
ATOM 746 C CA . CYS A 1 105 ? -1.974 -3.508 -6.656 1.00 71.25 105 CYS A CA 1
ATOM 747 C C . CYS A 1 105 ? -0.638 -3.272 -7.385 1.00 71.25 105 CYS A C 1
ATOM 749 O O . CYS A 1 105 ? -0.134 -2.151 -7.432 1.00 71.25 105 CYS A O 1
ATOM 751 N N . GLY A 1 106 ? -0.015 -4.328 -7.921 1.00 67.81 106 GLY A N 1
ATOM 752 C CA . GLY A 1 106 ? 1.322 -4.235 -8.522 1.00 67.81 106 GLY A CA 1
ATOM 753 C C . GLY A 1 106 ? 1.400 -3.295 -9.736 1.00 67.81 106 GLY A C 1
ATOM 754 O O . GLY A 1 106 ? 2.445 -2.702 -9.990 1.00 67.81 106 GLY A O 1
ATOM 755 N N . THR A 1 107 ? 0.282 -3.082 -10.432 1.00 65.81 107 THR A N 1
ATOM 756 C CA . THR A 1 107 ? 0.160 -2.161 -11.574 1.00 65.81 107 THR A CA 1
ATOM 757 C C . THR A 1 107 ? 0.318 -0.694 -11.158 1.00 65.81 107 THR A C 1
ATOM 759 O O . THR A 1 107 ? 1.012 0.071 -11.827 1.00 65.81 107 THR A O 1
ATOM 762 N N . ASP A 1 108 ? -0.235 -0.313 -10.000 1.00 69.00 108 ASP A N 1
ATOM 763 C CA . ASP A 1 108 ? -0.157 1.051 -9.450 1.00 69.00 108 ASP A CA 1
ATOM 764 C C . ASP A 1 108 ? 1.248 1.414 -8.956 1.00 69.00 108 ASP A C 1
ATOM 766 O O . ASP A 1 108 ? 1.622 2.588 -8.925 1.00 69.00 108 ASP A O 1
ATOM 770 N N . ALA A 1 109 ? 2.050 0.422 -8.557 1.00 66.50 109 ALA A N 1
ATOM 771 C CA . ALA A 1 109 ? 3.447 0.663 -8.197 1.00 66.50 109 ALA A CA 1
ATOM 772 C C . ALA A 1 109 ? 4.327 0.939 -9.411 1.00 66.50 109 ALA A C 1
ATOM 774 O O . ALA A 1 109 ? 5.336 1.639 -9.284 1.00 66.50 109 ALA A O 1
ATOM 775 N N . LEU A 1 110 ? 3.943 0.400 -10.570 1.00 65.06 110 LEU A N 1
ATOM 776 C CA . LEU A 1 110 ? 4.621 0.697 -11.813 1.00 65.06 110 LEU A CA 1
ATOM 777 C C . LEU A 1 110 ? 4.190 2.045 -12.368 1.00 65.06 110 LEU A C 1
ATOM 779 O O . LEU A 1 110 ? 5.077 2.763 -12.821 1.00 65.06 110 LEU A O 1
ATOM 783 N N . ALA A 1 111 ? 2.891 2.368 -12.358 1.00 64.56 111 ALA A N 1
ATOM 784 C CA . ALA A 1 111 ? 2.320 3.558 -12.993 1.00 64.56 111 ALA A CA 1
ATOM 785 C C . ALA A 1 111 ? 3.222 4.800 -12.852 1.00 64.56 111 ALA A C 1
ATOM 787 O O . ALA A 1 111 ? 3.636 5.171 -11.750 1.00 64.56 111 ALA A O 1
ATOM 788 N N . ALA A 1 112 ? 3.569 5.410 -13.994 1.00 53.31 112 ALA A N 1
ATOM 789 C CA . ALA A 1 112 ? 4.289 6.679 -14.011 1.00 53.31 112 ALA A CA 1
ATOM 790 C C . ALA A 1 112 ? 3.484 7.745 -13.261 1.00 53.31 112 ALA A C 1
ATOM 792 O O . ALA A 1 112 ? 2.258 7.681 -13.192 1.00 53.31 112 ALA A O 1
ATOM 793 N N . ASP A 1 113 ? 4.182 8.751 -12.743 1.00 52.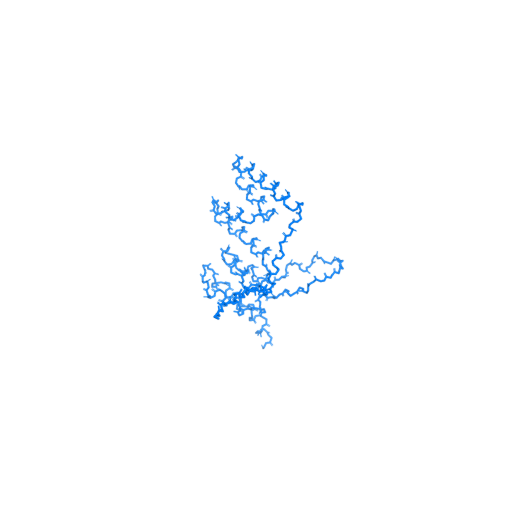69 113 ASP A N 1
ATOM 794 C CA . ASP A 1 113 ? 3.623 9.884 -11.998 1.00 52.69 113 ASP A CA 1
ATOM 795 C C . ASP A 1 113 ? 2.797 10.843 -12.891 1.00 52.69 113 ASP A C 1
ATOM 797 O O . ASP A 1 113 ? 2.784 12.053 -12.694 1.00 52.69 113 ASP A O 1
ATOM 801 N N . THR A 1 114 ? 2.068 10.331 -13.887 1.00 44.31 114 THR A N 1
ATOM 802 C CA . THR A 1 114 ? 1.276 11.130 -14.835 1.00 44.31 114 THR A CA 1
ATOM 803 C C . THR A 1 114 ? 0.061 11.809 -14.198 1.00 44.31 114 THR A C 1
ATOM 805 O O . THR A 1 114 ? -0.661 12.513 -14.894 1.00 44.31 114 THR A O 1
ATOM 808 N N . ALA A 1 115 ? -0.196 11.603 -12.902 1.00 42.75 115 ALA A N 1
ATOM 809 C CA . ALA A 1 115 ? -1.373 12.132 -12.210 1.00 42.75 115 ALA A CA 1
ATOM 810 C C . ALA A 1 115 ? -1.078 13.173 -11.113 1.00 42.75 115 ALA A C 1
ATOM 812 O O . ALA A 1 115 ? -2.023 13.782 -10.623 1.00 42.75 115 ALA A O 1
ATOM 813 N N . ASN A 1 116 ? 0.184 13.404 -10.725 1.00 44.25 116 ASN A N 1
ATOM 814 C CA . ASN A 1 116 ? 0.511 14.323 -9.620 1.00 44.25 116 ASN A CA 1
ATOM 815 C C . ASN A 1 116 ? 1.255 15.601 -10.036 1.00 44.25 116 ASN A C 1
ATOM 817 O O . ASN A 1 116 ? 1.455 16.469 -9.188 1.00 44.25 116 ASN A O 1
ATOM 821 N N . ASP A 1 117 ? 1.626 15.756 -11.309 1.00 40.78 117 ASP A N 1
ATOM 822 C CA . ASP A 1 117 ? 2.480 16.869 -11.757 1.00 40.78 117 ASP A CA 1
ATOM 823 C C . ASP A 1 117 ? 1.719 18.030 -12.432 1.00 40.78 117 ASP A C 1
ATOM 825 O O . ASP A 1 117 ? 2.313 18.880 -13.091 1.00 40.78 117 ASP A O 1
ATOM 829 N N . THR A 1 118 ? 0.389 18.100 -12.279 1.00 42.47 118 THR A N 1
ATOM 830 C CA . THR A 1 118 ? -0.414 19.221 -12.812 1.00 42.47 118 THR A CA 1
ATOM 831 C C . THR A 1 118 ? -0.960 20.193 -11.766 1.00 42.47 118 THR A C 1
ATOM 833 O O . THR A 1 118 ? -1.579 21.167 -12.172 1.00 42.47 118 THR A O 1
ATOM 836 N N . ASP A 1 119 ? -0.720 20.005 -10.460 1.00 39.09 119 ASP A N 1
ATOM 837 C CA . ASP A 1 119 ? -1.436 20.798 -9.437 1.00 39.09 119 ASP A CA 1
ATOM 838 C C . ASP A 1 119 ? -0.606 21.347 -8.261 1.00 39.09 119 ASP A C 1
ATOM 840 O O . ASP A 1 119 ? -1.164 21.686 -7.218 1.00 39.09 119 ASP A O 1
ATOM 844 N N . LYS A 1 120 ? 0.717 21.525 -8.405 1.00 42.03 120 LYS A N 1
ATOM 845 C CA . LYS A 1 120 ? 1.500 22.354 -7.462 1.00 42.03 120 LYS A CA 1
ATOM 846 C C . LYS A 1 120 ? 2.587 23.189 -8.144 1.00 42.03 120 LYS A C 1
ATOM 848 O O . LYS A 1 120 ? 3.770 23.072 -7.844 1.00 42.03 120 LYS A O 1
ATOM 853 N N . ALA A 1 121 ? 2.169 24.122 -8.995 1.00 41.25 121 ALA A N 1
ATOM 854 C CA . ALA A 1 121 ? 2.915 25.366 -9.143 1.00 41.25 121 ALA A CA 1
ATOM 855 C C . ALA A 1 121 ? 2.676 26.192 -7.871 1.00 41.25 121 ALA A C 1
ATOM 857 O O . ALA A 1 121 ? 1.567 26.683 -7.692 1.00 41.25 121 ALA A O 1
ATOM 858 N N . ASN A 1 122 ? 3.649 26.231 -6.953 1.00 42.34 122 ASN A N 1
ATOM 859 C CA . ASN A 1 122 ? 4.026 27.401 -6.143 1.00 42.34 122 ASN A CA 1
ATOM 860 C C . ASN A 1 122 ? 5.105 27.024 -5.104 1.00 42.34 122 ASN A C 1
ATOM 862 O O . ASN A 1 122 ? 4.921 26.113 -4.298 1.00 42.34 122 ASN A O 1
ATOM 866 N N . ASP A 1 123 ? 6.180 27.815 -5.151 1.00 37.41 123 ASP A N 1
ATOM 867 C CA . ASP A 1 123 ? 7.144 28.155 -4.097 1.00 37.41 123 ASP A CA 1
ATOM 868 C C . ASP A 1 123 ? 8.255 27.155 -3.696 1.00 37.41 123 ASP A C 1
ATOM 870 O O . ASP A 1 123 ? 8.105 26.295 -2.836 1.00 37.41 123 ASP A O 1
ATOM 874 N N . ALA A 1 124 ? 9.407 27.383 -4.344 1.00 42.69 124 ALA A N 1
ATOM 875 C CA . ALA A 1 124 ? 10.763 27.576 -3.807 1.00 42.69 124 ALA A CA 1
ATOM 876 C C . ALA A 1 124 ? 11.416 26.578 -2.812 1.00 42.69 124 ALA A C 1
ATOM 878 O O . ALA A 1 124 ? 11.021 26.443 -1.661 1.00 42.69 124 ALA A O 1
ATOM 879 N N . GLU A 1 125 ? 12.575 26.090 -3.281 1.00 36.91 125 GLU A N 1
ATOM 880 C CA . GLU A 1 125 ? 13.826 25.772 -2.562 1.00 36.91 125 GLU A CA 1
ATOM 881 C C . GLU A 1 125 ? 13.966 24.458 -1.751 1.00 36.91 125 GLU A C 1
ATOM 883 O O . GLU A 1 125 ? 13.654 24.363 -0.571 1.00 36.91 125 GLU A O 1
ATOM 888 N N . ASP A 1 126 ? 14.637 23.509 -2.421 1.00 35.09 126 ASP A N 1
ATOM 889 C CA . ASP A 1 126 ? 15.936 22.920 -2.033 1.00 35.09 126 ASP A CA 1
ATOM 890 C C . ASP A 1 126 ? 16.008 21.520 -1.368 1.00 35.09 126 ASP A C 1
ATOM 892 O O . ASP A 1 126 ? 15.244 21.126 -0.493 1.00 35.09 126 ASP A O 1
ATOM 896 N N . VAL A 1 127 ? 17.039 20.800 -1.832 1.00 42.31 127 VAL A N 1
ATOM 897 C CA . VAL A 1 127 ? 17.712 19.589 -1.330 1.00 42.31 127 VAL A CA 1
ATOM 898 C C . VAL A 1 127 ? 16.899 18.301 -1.163 1.00 42.31 127 VAL A C 1
ATOM 900 O O . VAL A 1 127 ? 16.595 17.859 -0.062 1.00 42.31 127 VAL A O 1
ATOM 903 N N . ILE A 1 128 ? 16.676 17.603 -2.272 1.00 36.69 128 ILE A N 1
ATOM 904 C CA . ILE A 1 128 ? 17.194 16.252 -2.576 1.00 36.69 128 ILE A CA 1
ATOM 905 C C . ILE A 1 128 ? 16.662 15.981 -3.976 1.00 36.69 128 ILE A C 1
ATOM 907 O O . ILE A 1 128 ? 15.452 15.982 -4.184 1.00 36.69 128 ILE A O 1
ATOM 911 N N . GLY A 1 129 ? 17.561 15.802 -4.946 1.00 34.75 129 GLY A N 1
ATOM 912 C CA . GLY A 1 129 ? 17.178 15.507 -6.320 1.00 34.75 129 GLY A CA 1
ATOM 913 C C . GLY A 1 129 ? 16.144 14.391 -6.333 1.00 34.75 129 GLY A C 1
ATOM 914 O O . GLY A 1 129 ? 16.456 13.259 -5.951 1.00 34.75 129 GLY A O 1
ATOM 915 N N . ALA A 1 130 ? 14.926 14.743 -6.747 1.00 39.41 130 ALA A N 1
ATOM 916 C CA . ALA A 1 130 ? 13.871 13.823 -7.112 1.00 39.41 130 ALA A CA 1
ATOM 917 C C . ALA A 1 130 ? 14.387 13.004 -8.297 1.00 39.41 130 ALA A C 1
ATOM 919 O O . ALA A 1 130 ? 14.090 13.241 -9.461 1.00 39.41 130 ALA A O 1
ATOM 920 N N . THR A 1 131 ? 15.232 12.032 -7.976 1.00 41.62 131 THR A N 1
ATOM 921 C CA . THR A 1 131 ? 15.412 10.817 -8.743 1.00 41.62 131 THR A CA 1
ATOM 922 C C . THR A 1 131 ? 14.123 10.040 -8.538 1.00 41.62 131 THR A C 1
ATOM 924 O O . THR A 1 131 ? 14.075 9.027 -7.846 1.00 41.62 131 THR A O 1
ATOM 927 N N . THR A 1 132 ? 13.038 10.555 -9.114 1.00 45.19 132 THR A N 1
ATOM 928 C CA . THR A 1 132 ? 11.865 9.771 -9.467 1.00 45.19 132 THR A CA 1
ATOM 929 C C . THR A 1 132 ? 12.381 8.801 -10.522 1.00 45.19 132 THR A C 1
ATOM 931 O O . THR A 1 132 ? 12.260 9.036 -11.718 1.00 45.19 132 THR A O 1
ATOM 934 N N . SER A 1 133 ? 13.110 7.770 -10.075 1.00 50.41 133 SER A N 1
ATOM 935 C CA . SER A 1 133 ? 13.571 6.697 -10.936 1.00 50.41 133 SER A CA 1
ATOM 936 C C . SER A 1 133 ? 12.294 6.083 -11.455 1.00 50.41 133 SER A C 1
ATOM 938 O O . SER A 1 133 ? 11.581 5.412 -10.699 1.00 50.41 133 SER A O 1
ATOM 940 N N . CYS A 1 134 ? 11.955 6.396 -12.703 1.00 59.28 134 CYS A N 1
ATOM 941 C CA . CYS A 1 134 ? 10.798 5.803 -13.328 1.00 59.28 134 CYS A CA 1
ATOM 942 C C . CYS A 1 134 ? 10.986 4.289 -13.178 1.00 59.28 134 CYS A C 1
ATOM 944 O O . CYS A 1 134 ? 12.114 3.799 -13.284 1.00 59.28 134 CYS A O 1
ATOM 946 N N . ALA A 1 135 ? 9.932 3.529 -12.879 1.00 61.81 135 ALA A N 1
ATOM 947 C CA . ALA A 1 135 ? 10.049 2.072 -12.728 1.00 61.81 135 ALA A CA 1
ATOM 948 C C . ALA A 1 135 ? 10.775 1.416 -13.930 1.00 61.81 135 ALA A C 1
ATOM 950 O O . ALA A 1 135 ? 11.423 0.378 -13.795 1.00 61.81 135 ALA A O 1
ATOM 951 N N . GLU A 1 136 ? 10.711 2.092 -15.079 1.00 68.56 136 GLU A N 1
ATOM 952 C CA . GLU A 1 136 ? 11.384 1.829 -16.348 1.00 68.56 136 GLU A CA 1
ATOM 953 C C . GLU A 1 136 ? 12.914 2.004 -16.335 1.00 68.56 136 GLU A C 1
ATOM 955 O O . GLU A 1 136 ? 13.590 1.375 -17.138 1.00 68.56 136 GLU A O 1
ATOM 960 N N . ASP A 1 137 ? 13.496 2.832 -15.468 1.00 74.44 137 ASP A N 1
ATOM 961 C CA . ASP A 1 137 ? 14.955 3.017 -15.381 1.00 74.44 137 ASP A CA 1
ATOM 962 C C . ASP A 1 137 ? 15.616 1.862 -14.631 1.00 74.44 137 ASP A C 1
ATOM 964 O O . ASP A 1 137 ? 16.709 1.421 -14.976 1.00 74.44 137 ASP A O 1
ATOM 968 N N . ARG A 1 138 ? 14.907 1.317 -13.636 1.00 81.06 138 ARG A N 1
ATOM 969 C CA . ARG A 1 138 ? 15.322 0.150 -12.842 1.00 81.06 138 ARG A CA 1
ATOM 970 C C . ARG A 1 138 ? 14.529 -1.101 -13.211 1.00 81.06 138 ARG A C 1
ATOM 972 O O . ARG A 1 138 ? 14.358 -2.001 -12.391 1.00 81.06 138 ARG A O 1
ATOM 979 N N . TRP A 1 139 ? 14.037 -1.172 -14.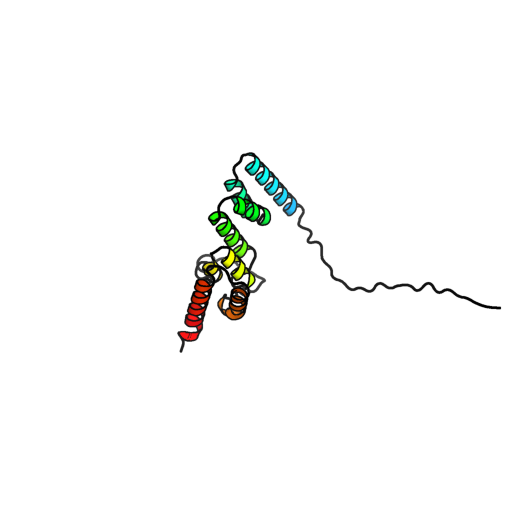447 1.00 84.94 139 TRP A N 1
ATOM 980 C CA . TRP A 1 139 ? 13.139 -2.239 -14.890 1.00 84.94 139 TRP A CA 1
ATOM 981 C C . TRP A 1 139 ? 13.741 -3.638 -14.731 1.00 84.94 139 TRP A C 1
ATOM 983 O O . TRP A 1 139 ? 13.026 -4.566 -14.367 1.00 84.94 139 TRP A O 1
ATOM 993 N N . GLN A 1 140 ? 15.055 -3.787 -14.939 1.00 87.06 140 GLN A N 1
ATOM 994 C CA . GLN A 1 140 ? 15.755 -5.063 -14.761 1.00 87.06 140 GLN A CA 1
ATOM 995 C C . GLN A 1 140 ? 15.726 -5.524 -13.304 1.00 87.06 140 GLN A C 1
ATOM 997 O O . GLN A 1 140 ? 15.505 -6.699 -13.031 1.00 87.06 140 GLN A O 1
ATOM 1002 N N . GLU A 1 141 ? 15.915 -4.600 -12.363 1.00 87.44 141 GLU A N 1
ATOM 1003 C CA . GLU A 1 141 ? 15.896 -4.900 -10.931 1.00 87.44 141 GLU A CA 1
ATOM 1004 C C . GLU A 1 141 ? 14.472 -5.186 -10.447 1.00 87.44 141 GLU A C 1
ATOM 1006 O O . GLU A 1 141 ? 14.259 -6.128 -9.686 1.00 87.44 141 GLU A O 1
ATOM 1011 N N . ASN A 1 142 ? 13.489 -4.425 -10.940 1.00 85.19 142 ASN A N 1
ATOM 1012 C CA . ASN A 1 142 ? 12.070 -4.690 -10.708 1.00 85.19 142 ASN A CA 1
ATOM 1013 C C . ASN A 1 142 ? 11.683 -6.083 -11.241 1.00 85.19 142 ASN A C 1
ATOM 1015 O O . ASN A 1 142 ? 11.094 -6.876 -10.512 1.00 85.19 142 ASN A O 1
ATOM 1019 N N . MET A 1 143 ? 12.087 -6.431 -12.466 1.00 86.25 143 MET A N 1
ATOM 1020 C CA . MET A 1 143 ? 11.830 -7.744 -13.065 1.00 86.25 143 MET A CA 1
ATOM 1021 C C . MET A 1 143 ? 12.536 -8.876 -12.312 1.00 86.25 143 MET A C 1
ATOM 1023 O O . MET A 1 143 ? 11.912 -9.894 -12.026 1.00 86.25 143 MET A O 1
ATOM 1027 N N . ALA A 1 144 ? 13.801 -8.695 -11.927 1.00 89.38 144 ALA A N 1
ATOM 1028 C CA . ALA A 1 144 ? 14.526 -9.674 -11.122 1.00 89.38 144 ALA A CA 1
ATOM 1029 C C . ALA A 1 144 ? 13.832 -9.926 -9.776 1.00 89.38 144 ALA A C 1
ATOM 1031 O O . ALA A 1 144 ? 13.741 -11.071 -9.340 1.00 89.38 144 ALA A O 1
ATOM 1032 N N . MET A 1 145 ? 13.297 -8.882 -9.136 1.00 87.06 145 MET A N 1
ATOM 1033 C CA . MET A 1 145 ? 12.581 -9.015 -7.868 1.00 87.06 145 MET A CA 1
ATOM 1034 C C . MET A 1 145 ? 11.267 -9.792 -8.017 1.00 87.06 145 MET A C 1
ATOM 1036 O O . MET A 1 145 ? 10.993 -10.661 -7.185 1.00 87.06 145 MET A O 1
ATOM 1040 N N . MET A 1 146 ? 10.504 -9.517 -9.083 1.00 87.31 146 MET A N 1
ATOM 1041 C CA . MET A 1 146 ? 9.265 -10.233 -9.415 1.00 87.31 146 MET A CA 1
ATOM 1042 C C . MET A 1 146 ? 9.530 -11.707 -9.738 1.00 87.31 146 MET A C 1
ATOM 1044 O O . MET A 1 146 ? 8.878 -12.587 -9.191 1.00 87.31 146 MET A O 1
ATOM 1048 N N . LEU A 1 147 ? 10.536 -11.995 -10.570 1.00 87.12 147 LEU A N 1
ATOM 1049 C CA . LEU A 1 147 ? 10.882 -13.369 -10.953 1.00 87.12 147 LEU A CA 1
ATOM 1050 C C . LEU A 1 147 ? 11.478 -14.179 -9.793 1.00 87.12 147 LEU A C 1
ATOM 1052 O O . LEU A 1 147 ? 11.295 -15.393 -9.735 1.00 87.12 147 LEU A O 1
ATOM 1056 N N . ALA A 1 148 ? 12.189 -13.528 -8.868 1.00 89.94 148 ALA A N 1
ATOM 1057 C CA . ALA A 1 148 ? 12.722 -14.181 -7.674 1.00 89.94 148 ALA A CA 1
ATOM 1058 C C . ALA A 1 148 ? 11.640 -14.482 -6.622 1.00 89.94 148 ALA A C 1
ATOM 1060 O O . ALA A 1 148 ? 11.816 -15.400 -5.823 1.00 89.94 148 ALA A O 1
ATOM 1061 N N . ASN A 1 149 ? 10.536 -13.725 -6.616 1.00 88.38 149 ASN A N 1
ATOM 1062 C CA . ASN A 1 149 ? 9.424 -13.879 -5.677 1.00 88.38 149 ASN A CA 1
ATOM 1063 C C . ASN A 1 149 ? 8.093 -13.929 -6.445 1.00 88.38 149 ASN A C 1
ATOM 1065 O O . ASN A 1 149 ? 7.346 -12.950 -6.422 1.00 88.38 149 ASN A O 1
ATOM 1069 N N . PRO A 1 150 ? 7.794 -15.046 -7.130 1.00 83.31 150 PRO A N 1
ATOM 1070 C CA . PRO A 1 150 ? 6.564 -15.175 -7.896 1.00 83.31 150 PRO A CA 1
ATOM 1071 C C . PRO A 1 150 ? 5.339 -15.097 -6.980 1.00 83.31 150 PRO A C 1
ATOM 1073 O O . PRO A 1 150 ? 5.276 -15.733 -5.923 1.00 83.31 150 PRO A O 1
ATOM 1076 N N . THR A 1 151 ? 4.354 -14.312 -7.400 1.00 83.44 151 THR A N 1
ATOM 1077 C CA . THR A 1 151 ? 3.127 -14.020 -6.645 1.00 83.44 151 THR A CA 1
ATOM 1078 C C . THR A 1 151 ? 1.932 -14.042 -7.578 1.00 83.44 151 THR A C 1
ATOM 1080 O O . THR A 1 151 ? 2.058 -13.692 -8.744 1.00 83.44 151 THR A O 1
ATOM 1083 N N . ALA A 1 152 ? 0.746 -14.392 -7.081 1.00 76.94 152 ALA A N 1
ATOM 1084 C CA . ALA A 1 152 ? -0.459 -14.348 -7.906 1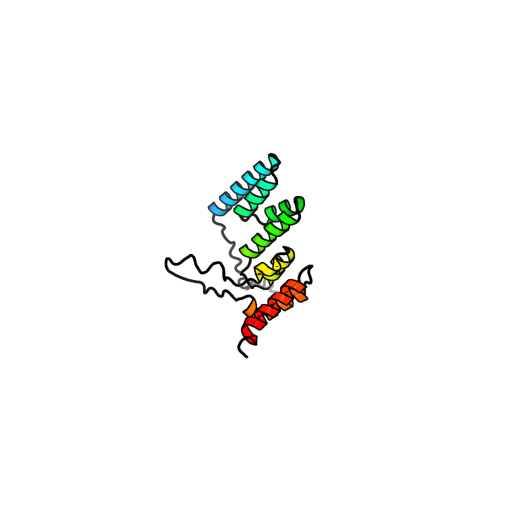.00 76.94 152 ALA A CA 1
ATOM 1085 C C . ALA A 1 152 ? -0.685 -12.931 -8.479 1.00 76.94 152 ALA A C 1
ATOM 1087 O O . ALA A 1 152 ? -0.798 -11.973 -7.719 1.00 76.94 152 ALA A O 1
ATOM 1088 N N . GLY A 1 153 ? -0.749 -12.814 -9.810 1.00 75.56 153 GLY A N 1
ATOM 1089 C CA . GLY A 1 153 ? -0.900 -11.534 -10.518 1.00 75.56 153 GLY A CA 1
ATOM 1090 C C . GLY A 1 153 ? 0.412 -10.883 -10.978 1.00 75.56 153 GLY A C 1
ATOM 1091 O O . GLY A 1 153 ? 0.376 -9.807 -11.567 1.00 75.56 153 GLY A O 1
ATOM 1092 N N . ASP A 1 154 ? 1.565 -11.527 -10.767 1.00 84.12 154 ASP A N 1
ATOM 1093 C CA . ASP A 1 154 ? 2.867 -11.068 -11.276 1.00 84.12 154 ASP A CA 1
ATOM 1094 C C . ASP A 1 154 ? 2.930 -10.988 -12.810 1.00 84.12 154 ASP A C 1
ATOM 1096 O O . ASP A 1 154 ? 3.530 -10.072 -13.365 1.00 84.12 154 ASP A O 1
ATOM 1100 N N . THR A 1 155 ? 2.263 -11.911 -13.500 1.00 85.81 155 THR A N 1
ATOM 1101 C CA . THR A 1 155 ? 2.277 -12.028 -14.962 1.00 85.81 155 THR A CA 1
ATOM 1102 C C . THR A 1 155 ? 1.693 -10.783 -15.636 1.00 85.81 155 THR A C 1
ATOM 1104 O O . THR A 1 155 ? 2.283 -10.274 -16.588 1.00 85.81 155 THR A O 1
ATOM 1107 N N . ASP A 1 156 ? 0.594 -10.240 -15.106 1.00 85.12 156 ASP A N 1
ATOM 1108 C CA . ASP A 1 156 ? -0.039 -9.026 -15.638 1.00 85.12 156 ASP A CA 1
ATOM 1109 C C . ASP A 1 156 ? 0.843 -7.788 -15.425 1.00 85.12 156 ASP A C 1
ATOM 1111 O O . ASP A 1 156 ? 0.934 -6.920 -16.293 1.00 85.12 156 ASP A O 1
ATOM 1115 N N . VAL A 1 157 ? 1.542 -7.721 -14.288 1.00 83.81 157 VAL A N 1
ATOM 1116 C CA . VAL A 1 157 ? 2.468 -6.624 -13.969 1.00 83.81 157 VAL A CA 1
ATOM 1117 C C . VAL A 1 157 ? 3.724 -6.693 -14.840 1.00 83.81 157 VAL A C 1
ATOM 1119 O O . VAL A 1 157 ? 4.212 -5.661 -15.298 1.00 83.81 157 VAL A O 1
ATOM 1122 N N . ILE A 1 158 ? 4.222 -7.899 -15.126 1.00 87.62 158 ILE A N 1
ATOM 1123 C CA . ILE A 1 158 ? 5.343 -8.125 -16.048 1.00 87.62 158 ILE A CA 1
ATOM 1124 C C . ILE A 1 158 ? 4.962 -7.728 -17.479 1.00 87.62 158 ILE A C 1
ATOM 1126 O O . ILE A 1 158 ? 5.762 -7.078 -18.152 1.00 87.62 158 ILE A O 1
ATOM 1130 N N . LEU A 1 159 ? 3.755 -8.078 -17.938 1.00 87.94 159 LEU A N 1
ATOM 1131 C CA . LEU A 1 159 ? 3.254 -7.672 -19.256 1.00 87.94 159 LEU A CA 1
ATOM 1132 C C . LEU A 1 159 ? 3.174 -6.149 -19.370 1.00 87.94 159 LEU A C 1
ATOM 1134 O O . LEU A 1 159 ? 3.758 -5.584 -20.288 1.00 87.94 159 LEU A O 1
ATOM 1138 N N . GLN A 1 160 ? 2.570 -5.476 -18.388 1.00 85.38 160 GLN A N 1
ATOM 1139 C CA . GLN A 1 160 ? 2.488 -4.012 -18.371 1.00 85.38 160 GLN A CA 1
ATOM 1140 C C . GLN A 1 160 ? 3.862 -3.339 -18.305 1.00 85.38 160 GLN A C 1
ATOM 1142 O O . GLN A 1 160 ? 4.074 -2.298 -18.925 1.00 85.38 160 GLN A O 1
ATOM 1147 N N . LEU A 1 161 ? 4.818 -3.921 -17.572 1.00 85.44 161 LEU A N 1
ATOM 1148 C CA . LEU A 1 161 ? 6.200 -3.445 -17.596 1.00 85.44 161 LEU A CA 1
ATOM 1149 C C . LEU A 1 161 ? 6.786 -3.547 -19.008 1.00 85.44 161 LEU A C 1
ATOM 1151 O O . LEU A 1 161 ? 7.431 -2.609 -19.472 1.00 85.44 161 LEU A O 1
ATOM 1155 N N . GLY A 1 162 ? 6.554 -4.677 -19.678 1.00 87.06 162 GLY A N 1
ATOM 1156 C CA . GLY A 1 162 ? 6.973 -4.919 -21.055 1.00 87.06 162 GLY A CA 1
ATOM 1157 C C . GLY A 1 162 ? 6.380 -3.907 -22.031 1.00 87.06 162 GLY A C 1
ATOM 1158 O O . GLY A 1 162 ? 7.133 -3.298 -22.789 1.00 87.06 162 GLY A O 1
ATOM 1159 N N . ASP A 1 163 ? 5.070 -3.670 -21.955 1.00 86.44 163 ASP A N 1
ATOM 1160 C CA . ASP A 1 163 ? 4.358 -2.699 -22.792 1.00 86.44 163 ASP A CA 1
ATOM 1161 C C . ASP A 1 163 ? 4.942 -1.292 -22.620 1.00 86.44 163 ASP A C 1
ATOM 1163 O O . ASP A 1 163 ? 5.239 -0.614 -23.599 1.00 86.44 163 ASP A O 1
ATOM 1167 N N . ARG A 1 164 ? 5.234 -0.877 -21.385 1.00 82.69 164 ARG A N 1
ATOM 1168 C CA . ARG A 1 164 ? 5.808 0.449 -21.107 1.00 82.69 164 ARG A CA 1
ATOM 1169 C C . ARG A 1 164 ? 7.253 0.608 -21.563 1.00 82.69 164 ARG A C 1
ATOM 1171 O O . ARG A 1 164 ? 7.638 1.662 -22.067 1.00 82.69 164 ARG A O 1
ATOM 1178 N N . ILE A 1 165 ? 8.069 -0.436 -21.422 1.00 84.44 165 ILE A N 1
ATOM 1179 C CA . ILE A 1 165 ? 9.423 -0.449 -21.995 1.00 84.44 165 ILE A CA 1
ATOM 1180 C C . ILE A 1 165 ? 9.329 -0.353 -23.523 1.00 84.44 165 ILE A C 1
ATOM 1182 O O . ILE A 1 165 ? 10.095 0.389 -24.141 1.00 84.44 165 ILE A O 1
ATOM 1186 N N . TRP A 1 166 ? 8.385 -1.071 -24.133 1.00 84.00 166 TRP A N 1
ATOM 1187 C CA . TRP A 1 166 ? 8.163 -1.038 -25.574 1.00 84.00 166 TRP A CA 1
ATOM 1188 C C . TRP A 1 166 ? 7.693 0.338 -26.059 1.00 84.00 166 TRP A C 1
ATOM 1190 O O . TRP A 1 166 ? 8.224 0.850 -27.040 1.00 84.00 166 TRP A O 1
ATOM 1200 N N . GLU A 1 167 ? 6.769 0.985 -25.356 1.00 82.75 167 GLU A N 1
ATOM 1201 C CA . GLU A 1 167 ? 6.334 2.352 -25.660 1.00 82.75 167 GLU A CA 1
ATOM 1202 C C . GLU A 1 167 ? 7.494 3.351 -25.579 1.00 82.75 167 GLU A C 1
ATOM 1204 O O . GLU A 1 167 ? 7.632 4.215 -26.444 1.00 82.75 167 GLU A O 1
ATOM 1209 N N . ARG A 1 168 ? 8.379 3.206 -24.587 1.00 74.44 168 ARG A N 1
ATOM 1210 C CA . ARG A 1 168 ? 9.514 4.117 -24.396 1.00 74.44 168 ARG A CA 1
ATOM 1211 C C . ARG A 1 168 ? 10.639 3.931 -25.412 1.00 74.44 168 ARG A C 1
ATOM 1213 O O . ARG A 1 168 ? 11.234 4.915 -25.845 1.00 74.44 168 ARG A O 1
ATOM 1220 N N . PHE A 1 169 ? 10.979 2.687 -25.744 1.00 75.19 169 PHE A N 1
ATOM 1221 C CA . PHE A 1 169 ? 12.167 2.367 -26.547 1.00 75.19 169 PHE A CA 1
ATOM 1222 C C . PHE A 1 169 ? 11.852 1.861 -27.959 1.00 75.19 169 PHE A C 1
ATOM 1224 O O . PHE A 1 169 ? 12.680 2.011 -28.853 1.00 75.19 169 PHE A O 1
ATOM 1231 N N . GLY A 1 170 ? 10.685 1.253 -28.164 1.00 67.44 170 GLY A N 1
ATOM 1232 C CA . GLY A 1 170 ? 10.263 0.641 -29.426 1.00 67.44 170 GLY A CA 1
ATOM 1233 C C . GLY A 1 170 ? 9.428 1.557 -30.321 1.00 67.44 170 GLY A C 1
ATOM 1234 O O . GLY A 1 170 ? 9.490 1.417 -31.536 1.00 67.44 170 GLY A O 1
ATOM 1235 N N . ALA A 1 171 ? 8.695 2.529 -29.766 1.00 56.59 171 ALA A N 1
ATOM 1236 C CA . ALA A 1 171 ? 7.874 3.453 -30.562 1.00 56.59 171 ALA A CA 1
ATOM 1237 C C . ALA A 1 171 ? 8.686 4.506 -31.351 1.00 56.59 171 ALA A C 1
ATOM 1239 O O . ALA A 1 171 ? 8.122 5.225 -32.174 1.00 56.59 171 ALA A O 1
ATOM 1240 N N . ALA A 1 172 ? 9.996 4.610 -31.102 1.00 51.75 172 ALA A N 1
ATOM 1241 C CA . ALA A 1 172 ? 10.900 5.555 -31.761 1.00 51.75 172 ALA A CA 1
ATOM 1242 C C . ALA A 1 172 ? 11.771 4.927 -32.876 1.00 51.75 172 ALA A C 1
ATOM 1244 O O . ALA A 1 172 ? 12.695 5.591 -33.349 1.00 51.75 172 ALA A O 1
ATOM 1245 N N . ALA A 1 173 ? 11.507 3.674 -33.275 1.00 42.78 173 ALA A N 1
ATOM 1246 C CA . ALA A 1 173 ? 12.250 2.944 -34.311 1.00 42.78 173 ALA A CA 1
ATOM 1247 C C . ALA A 1 173 ? 11.447 2.764 -35.608 1.00 42.78 173 ALA A C 1
ATOM 1249 O O . ALA A 1 173 ? 10.237 2.454 -35.523 1.00 42.78 173 ALA A O 1
#

Organism: Chrysotila carterae (NCBI:txid13221)

Secondary structure (DSSP, 8-state):
--------------------------HHHHHHHHHHHHHHHHHHHTT-HHHHHHHHHHTT-HHHHHHHHHTS-HHHHHHHHHHHHHHHS-TT-HHHHHHHHHTT-HHHHHS-STTTTTS---------------TTTTHHHHHHHHHHS--TTHHHHHHHHHHHHHHHHTTT-